Protein AF-Q5WN01-F1 (afdb_monomer_lite)

Foldseek 3Di:
DDDDDDDDDPPPPDQAAQAAQVVDAAQAAEAFPAWDWDQDCVDPVRTATGTNHPCVNNVVRYNHYAGPPPGCVVVVVVVVVVVVVVVVVVVVVD

Organism: Oryza sativa subsp. japonica (NCBI:txid39947)

pLDDT: mean 84.05, std 18.99, range [29.25, 98.38]

Structure (mmCIF, N/CA/C/O backbone):
data_AF-Q5WN01-F1
#
_entry.id   AF-Q5WN01-F1
#
loop_
_atom_site.group_PDB
_atom_site.id
_atom_site.type_symbol
_atom_site.label_atom_id
_atom_site.label_alt_id
_atom_site.label_comp_id
_atom_site.label_asym_id
_atom_site.label_entity_id
_atom_site.label_seq_id
_atom_site.pdbx_PDB_ins_code
_atom_site.Cartn_x
_atom_site.Cartn_y
_atom_site.Cartn_z
_atom_site.occupancy
_atom_site.B_iso_or_equiv
_atom_site.auth_seq_id
_atom_site.auth_comp_id
_atom_site.auth_asym_id
_atom_site.auth_atom_id
_atom_site.pdbx_PDB_model_num
ATOM 1 N N . MET A 1 1 ? -17.313 30.288 17.006 1.00 33.66 1 MET A N 1
ATOM 2 C CA . MET A 1 1 ? -16.803 29.274 17.953 1.00 33.66 1 MET A CA 1
ATOM 3 C C . MET A 1 1 ? -17.461 27.955 17.600 1.00 33.66 1 MET A C 1
ATOM 5 O O . MET A 1 1 ? -18.592 27.720 17.995 1.00 33.66 1 MET A O 1
ATOM 9 N N . VAL A 1 2 ? -16.822 27.161 16.742 1.00 34.88 2 VAL A N 1
ATOM 10 C CA . VAL A 1 2 ? -17.352 25.844 16.368 1.00 34.88 2 VAL A CA 1
ATOM 11 C C . VAL A 1 2 ? -16.891 24.874 17.449 1.00 34.88 2 VAL A C 1
ATOM 13 O O . VAL A 1 2 ? -15.693 24.768 17.707 1.00 34.88 2 VAL A O 1
ATOM 16 N N . HIS A 1 3 ? -17.843 24.251 18.139 1.00 29.25 3 HIS A N 1
ATOM 17 C CA . HIS A 1 3 ? -17.586 23.235 19.152 1.00 29.25 3 HIS A CA 1
ATOM 18 C C . HIS A 1 3 ? -16.834 22.059 18.512 1.00 29.25 3 HIS A C 1
ATOM 20 O O . HIS A 1 3 ? -17.425 21.242 17.809 1.00 29.25 3 HIS A O 1
ATOM 26 N N . HIS A 1 4 ? -15.526 21.969 18.756 1.00 38.44 4 HIS A N 1
ATOM 27 C CA . HIS A 1 4 ? -14.771 20.745 18.518 1.00 38.44 4 HIS A CA 1
ATOM 28 C C . HIS A 1 4 ? -15.167 19.735 19.593 1.00 38.44 4 HIS A C 1
ATOM 30 O O . HIS A 1 4 ? -14.769 19.856 20.751 1.00 38.44 4 HIS A O 1
ATOM 36 N N . ASN A 1 5 ? -15.978 18.751 19.213 1.00 34.91 5 ASN A N 1
ATOM 37 C CA . ASN A 1 5 ? -16.223 17.585 20.047 1.00 34.91 5 ASN A CA 1
ATOM 38 C C . ASN A 1 5 ? -14.929 16.737 20.070 1.00 34.91 5 ASN A C 1
ATOM 40 O O . ASN A 1 5 ? -14.400 16.437 18.995 1.00 34.91 5 ASN A O 1
ATOM 44 N N . PRO A 1 6 ? -14.373 16.375 21.238 1.00 43.91 6 PRO A N 1
ATOM 45 C CA . PRO A 1 6 ? -13.132 15.616 21.306 1.00 43.91 6 PRO A CA 1
ATOM 46 C C . PRO A 1 6 ? -13.421 14.141 20.995 1.00 43.91 6 PRO A C 1
ATOM 48 O O . PRO A 1 6 ? -13.971 13.422 21.825 1.00 43.91 6 PRO A O 1
ATOM 51 N N . LEU A 1 7 ? -13.067 13.680 19.792 1.00 45.72 7 LEU A N 1
ATOM 52 C CA . LEU A 1 7 ? -13.169 12.260 19.440 1.00 45.72 7 LEU A CA 1
ATOM 53 C C . LEU A 1 7 ? -11.986 11.469 20.037 1.00 45.72 7 LEU A C 1
ATOM 55 O O . LEU A 1 7 ? -10.830 11.882 19.886 1.00 45.72 7 LEU A O 1
ATOM 59 N N . PRO A 1 8 ? -12.237 10.329 20.705 1.00 45.97 8 PRO A N 1
ATOM 60 C CA . PRO A 1 8 ? -11.211 9.568 21.396 1.00 45.97 8 PRO A CA 1
ATOM 61 C C . PRO A 1 8 ? -10.515 8.600 20.429 1.00 45.97 8 PRO A C 1
ATOM 63 O O . PRO A 1 8 ? -10.983 7.498 20.185 1.00 45.97 8 PRO A O 1
ATOM 66 N N . SER A 1 9 ? -9.345 8.977 19.917 1.00 46.00 9 SER A N 1
ATOM 67 C CA . SER A 1 9 ? -8.345 8.012 19.435 1.00 46.00 9 SER A CA 1
ATOM 68 C C . SER A 1 9 ? -6.962 8.536 19.818 1.00 46.00 9 SER A C 1
ATOM 70 O O . SER A 1 9 ? -6.386 9.429 19.201 1.00 46.00 9 SER A O 1
ATOM 72 N N . SER A 1 10 ? -6.430 8.024 20.926 1.00 49.53 10 SER A N 1
ATOM 73 C CA . SER A 1 10 ? -5.192 8.489 21.567 1.00 49.53 10 SER A CA 1
ATOM 74 C C . SER A 1 10 ? -3.926 8.369 20.698 1.00 49.53 10 SER A C 1
ATOM 76 O O . SER A 1 10 ? -2.879 8.879 21.105 1.00 49.53 10 SER A O 1
ATOM 78 N N . ASN A 1 11 ? -4.031 7.779 19.500 1.00 50.84 11 ASN A N 1
ATOM 79 C CA . ASN A 1 11 ? -2.938 7.542 18.553 1.00 50.84 11 ASN A CA 1
ATOM 80 C C . ASN A 1 11 ? -2.853 8.547 17.384 1.00 50.84 11 ASN A C 1
ATOM 82 O O . ASN A 1 11 ? -1.856 8.519 16.660 1.00 50.84 11 ASN A O 1
ATOM 86 N N . CYS A 1 12 ? -3.826 9.457 17.223 1.00 53.41 12 CYS A N 1
ATOM 87 C CA . CYS A 1 12 ? -3.979 10.309 16.027 1.00 53.41 12 CYS A CA 1
ATOM 88 C C . CYS A 1 12 ? -4.007 11.810 16.336 1.00 53.41 12 CYS A C 1
ATOM 90 O O . CYS A 1 12 ? -4.847 12.556 15.845 1.00 53.41 12 CYS A O 1
ATOM 92 N N . ARG A 1 13 ? -3.085 12.278 17.182 1.00 53.19 13 ARG A N 1
ATOM 93 C CA . ARG A 1 13 ? -3.002 13.701 17.562 1.00 53.19 13 ARG A CA 1
ATOM 94 C C . ARG A 1 13 ? -2.334 14.614 16.523 1.00 53.19 13 ARG A C 1
ATOM 96 O O . ARG A 1 13 ? -2.365 15.823 16.708 1.00 53.19 13 ARG A O 1
ATOM 103 N N . PHE A 1 14 ? -1.771 14.073 15.440 1.00 52.88 14 PHE A N 1
ATOM 104 C CA . PHE A 1 14 ? -1.092 14.859 14.401 1.00 52.88 14 PHE A CA 1
ATOM 105 C C . PHE A 1 14 ? -1.309 14.244 13.007 1.00 52.88 14 PHE A C 1
ATOM 107 O O . PHE A 1 14 ? -0.789 13.165 12.745 1.00 52.88 14 PHE A O 1
ATOM 114 N N . LEU A 1 15 ? -2.089 14.932 12.159 1.00 56.16 15 LEU A N 1
ATOM 115 C CA . LEU A 1 15 ? -2.345 14.762 10.707 1.00 56.16 15 LEU A CA 1
ATOM 116 C C . LEU A 1 15 ? -2.641 13.367 10.088 1.00 56.16 15 LEU A C 1
ATOM 118 O O . LEU A 1 15 ? -3.130 13.338 8.963 1.00 56.16 15 LEU A O 1
ATOM 122 N N . GLY A 1 16 ? -2.415 12.237 10.765 1.00 58.66 16 GLY A N 1
ATOM 123 C CA . GLY A 1 16 ? -2.698 10.879 10.267 1.00 58.66 16 GLY A CA 1
ATOM 124 C C . GLY A 1 16 ? -3.996 10.275 10.824 1.00 58.66 16 GLY A C 1
ATOM 125 O O . GLY A 1 16 ? -4.348 10.526 11.978 1.00 58.66 16 GLY A O 1
ATOM 126 N N . CYS A 1 17 ? -4.671 9.444 10.017 1.00 66.88 17 CYS A N 1
ATOM 127 C CA . CYS A 1 17 ? -5.945 8.752 10.301 1.00 66.88 17 CYS A CA 1
ATOM 128 C C . CYS A 1 17 ? -7.198 9.647 10.436 1.00 66.88 17 CYS A C 1
ATOM 130 O O . CYS A 1 17 ? -7.948 9.571 11.420 1.00 66.88 17 CYS A O 1
ATOM 132 N N . GLN A 1 18 ? -7.432 10.502 9.443 1.00 78.62 18 GLN A N 1
ATOM 133 C CA . GLN A 1 18 ? -8.598 11.387 9.379 1.00 78.62 18 GLN A CA 1
ATOM 134 C C . GLN A 1 18 ? -9.885 10.657 8.965 1.00 78.62 18 GLN A C 1
ATOM 136 O O . GLN A 1 18 ? -10.971 11.056 9.382 1.00 78.62 18 GLN A O 1
ATOM 141 N N . ILE A 1 19 ? -9.779 9.584 8.175 1.00 89.31 19 ILE A N 1
ATOM 142 C CA . ILE A 1 19 ? -10.938 8.835 7.675 1.00 89.31 19 ILE A CA 1
ATOM 143 C C . ILE A 1 19 ? -11.400 7.814 8.719 1.00 89.31 19 ILE A C 1
ATOM 145 O O . ILE A 1 19 ? -10.632 6.936 9.118 1.00 89.31 19 ILE A O 1
ATOM 149 N N . LYS A 1 20 ? -12.662 7.939 9.149 1.00 89.56 20 LYS A N 1
ATOM 150 C CA . LYS A 1 20 ? -13.285 7.138 10.217 1.00 89.56 20 LYS A CA 1
ATOM 151 C C . LYS A 1 20 ? -14.132 5.982 9.688 1.00 89.56 20 LYS A C 1
ATOM 153 O O . LYS A 1 20 ? -14.601 6.020 8.551 1.00 89.56 20 LYS A O 1
ATOM 158 N N . GLY A 1 21 ? -14.345 4.974 10.540 1.00 89.06 21 GLY A N 1
ATOM 159 C CA . GLY A 1 21 ? -15.109 3.759 10.218 1.00 89.06 21 GLY A CA 1
ATOM 160 C C . GLY A 1 21 ? -16.507 4.037 9.667 1.00 89.06 21 GLY A C 1
ATOM 161 O O . GLY A 1 21 ? -16.887 3.479 8.641 1.00 89.06 21 GLY A O 1
ATOM 162 N N . ASP A 1 22 ? -17.228 4.966 10.292 1.00 92.94 22 ASP A N 1
ATOM 163 C CA . ASP A 1 22 ? -18.632 5.262 9.974 1.00 92.94 22 ASP A CA 1
ATOM 164 C C . ASP A 1 22 ? -18.835 5.924 8.603 1.00 92.94 22 ASP A C 1
ATOM 166 O O . ASP A 1 22 ? -19.959 6.035 8.117 1.00 92.94 22 ASP A O 1
ATOM 170 N N . TRP A 1 23 ? -17.757 6.385 7.964 1.00 94.38 23 TRP A N 1
ATOM 171 C CA . TRP A 1 23 ? -17.812 6.984 6.628 1.00 94.38 23 TRP A CA 1
ATOM 172 C C . TRP A 1 23 ? -17.718 5.924 5.529 1.00 94.38 23 TRP A C 1
ATOM 174 O O . TRP A 1 23 ? -17.996 6.200 4.360 1.00 94.38 23 TRP A O 1
ATOM 184 N N . ILE A 1 24 ? -17.296 4.713 5.889 1.00 95.12 24 ILE A N 1
ATOM 185 C CA . ILE A 1 24 ? -17.028 3.632 4.955 1.00 95.12 24 ILE A CA 1
ATOM 186 C C . ILE A 1 24 ? -18.288 2.796 4.779 1.00 95.12 24 ILE A C 1
ATOM 188 O O . ILE A 1 24 ? -18.880 2.292 5.731 1.00 95.12 24 ILE A O 1
ATOM 192 N N . LYS A 1 25 ? -18.687 2.601 3.522 1.00 96.81 25 LYS A N 1
ATOM 193 C CA . LYS A 1 25 ? -19.756 1.661 3.188 1.00 96.81 25 LYS A CA 1
ATOM 194 C C . LYS A 1 25 ? -19.348 0.241 3.630 1.00 96.81 25 LYS A C 1
ATOM 196 O O . LYS A 1 25 ? -18.251 -0.191 3.268 1.00 96.81 25 LYS A O 1
ATOM 201 N N . PRO A 1 26 ? -20.217 -0.520 4.325 1.00 97.56 26 PRO A N 1
ATOM 202 C CA . PRO A 1 26 ? -19.918 -1.898 4.705 1.00 97.56 26 PRO A CA 1
ATOM 203 C C . PRO A 1 26 ? -19.485 -2.752 3.509 1.00 97.56 26 PRO A C 1
ATOM 205 O O . PRO A 1 26 ? -20.130 -2.738 2.457 1.00 97.56 26 PRO A O 1
ATOM 208 N N . GLY A 1 27 ? -18.372 -3.470 3.662 1.00 96.31 27 GLY A N 1
ATOM 209 C CA . GLY A 1 27 ? -17.789 -4.309 2.613 1.00 96.31 27 GLY A CA 1
ATOM 210 C C . GLY A 1 27 ? -17.007 -3.557 1.528 1.00 96.31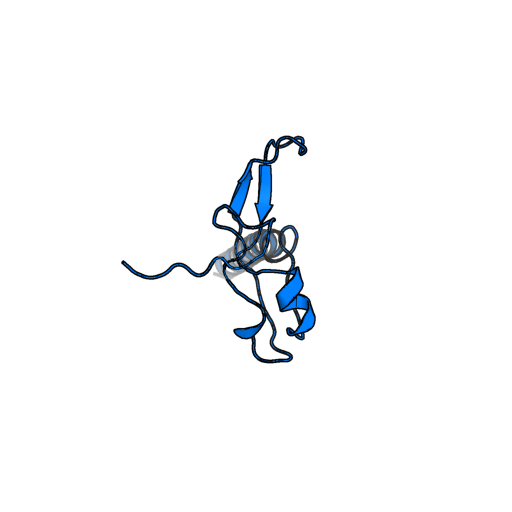 27 GLY A C 1
ATOM 211 O O . GLY A 1 27 ? -16.529 -4.191 0.589 1.00 96.31 27 GLY A O 1
ATOM 212 N N . ALA A 1 28 ? -16.840 -2.233 1.625 1.00 98.00 28 ALA A N 1
ATOM 213 C CA . ALA A 1 28 ? -16.074 -1.466 0.642 1.00 98.00 28 ALA A CA 1
ATOM 214 C C . ALA A 1 28 ? -14.593 -1.872 0.597 1.00 98.00 28 ALA A C 1
ATOM 216 O O . ALA A 1 28 ? -14.017 -2.321 1.590 1.00 98.00 28 ALA A O 1
ATOM 217 N N . ALA A 1 29 ? -13.973 -1.668 -0.565 1.00 97.75 29 ALA A N 1
ATOM 218 C CA . ALA A 1 29 ? -12.526 -1.694 -0.704 1.00 97.75 29 ALA A CA 1
ATOM 219 C C . ALA A 1 29 ? -11.965 -0.297 -0.416 1.00 97.75 29 ALA A C 1
ATOM 221 O O . ALA A 1 29 ? -12.370 0.679 -1.047 1.00 97.75 29 ALA A O 1
ATOM 222 N N . VAL A 1 30 ? -11.035 -0.211 0.530 1.00 96.69 30 VAL A N 1
ATOM 223 C CA . VAL A 1 30 ? -10.386 1.029 0.953 1.00 96.69 30 VAL A CA 1
ATOM 224 C C . VAL A 1 30 ? -8.900 0.947 0.619 1.00 96.69 30 VAL A C 1
ATOM 226 O O . VAL A 1 30 ? -8.185 0.063 1.093 1.00 96.69 30 VAL A O 1
ATOM 229 N N . ILE A 1 31 ? -8.440 1.879 -0.212 1.00 96.44 31 ILE A N 1
ATOM 230 C CA . ILE A 1 31 ? -7.037 2.002 -0.611 1.00 96.44 31 ILE A CA 1
ATOM 231 C C . ILE A 1 31 ? -6.475 3.254 0.062 1.00 96.44 31 ILE A C 1
ATOM 233 O O . ILE A 1 31 ? -6.770 4.374 -0.344 1.00 96.44 31 ILE A O 1
ATOM 237 N N . ASP A 1 32 ? -5.688 3.044 1.109 1.00 94.38 32 ASP A N 1
ATOM 238 C CA . ASP A 1 32 ? -4.978 4.084 1.847 1.00 94.38 32 ASP A CA 1
ATOM 239 C C . ASP A 1 32 ? -3.646 4.404 1.154 1.00 94.38 32 ASP A C 1
ATOM 241 O O . ASP A 1 32 ? -2.675 3.643 1.219 1.00 94.38 32 ASP A O 1
ATOM 245 N N . VAL A 1 33 ? -3.636 5.527 0.437 1.00 94.12 33 VAL A N 1
ATOM 246 C CA . VAL A 1 33 ? -2.458 6.075 -0.254 1.00 94.12 33 VAL A CA 1
ATOM 247 C C . VAL A 1 33 ? -1.674 7.025 0.664 1.00 94.12 33 VAL A C 1
ATOM 249 O O . VAL A 1 33 ? -0.530 7.375 0.362 1.00 94.12 33 VAL A O 1
ATOM 252 N N . GLY A 1 34 ? -2.266 7.425 1.793 1.00 90.19 34 GLY A N 1
ATOM 253 C CA . GLY A 1 34 ? -1.683 8.364 2.737 1.00 90.19 34 GLY A CA 1
ATOM 254 C C . GLY A 1 34 ? -0.339 7.870 3.249 1.00 90.19 34 GLY A C 1
ATOM 255 O O . GLY A 1 34 ? -0.177 6.715 3.638 1.00 90.19 34 GLY A O 1
ATOM 256 N N . THR A 1 35 ? 0.665 8.740 3.231 1.00 90.81 35 THR A N 1
ATOM 257 C CA . THR A 1 35 ? 1.989 8.439 3.783 1.00 90.81 35 THR A CA 1
ATOM 258 C C . THR A 1 35 ? 2.472 9.647 4.567 1.00 90.81 35 THR 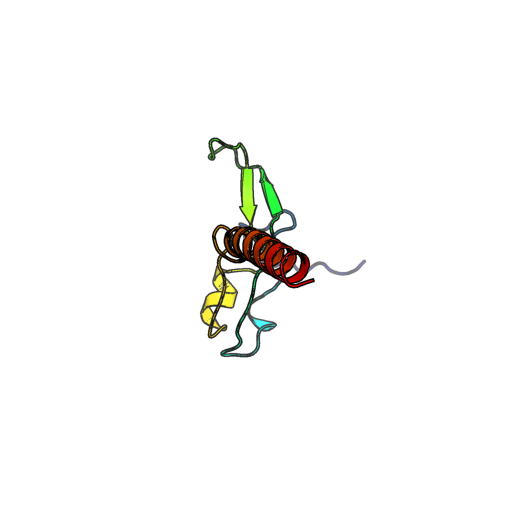A C 1
ATOM 260 O O . THR A 1 35 ? 3.179 10.507 4.050 1.00 90.81 35 THR A O 1
ATOM 263 N N . ASN A 1 36 ? 2.073 9.707 5.833 1.00 90.12 36 ASN A N 1
ATOM 264 C CA . ASN A 1 36 ? 2.399 10.800 6.737 1.00 90.12 36 ASN A CA 1
ATOM 265 C C . ASN A 1 36 ? 3.464 10.345 7.743 1.0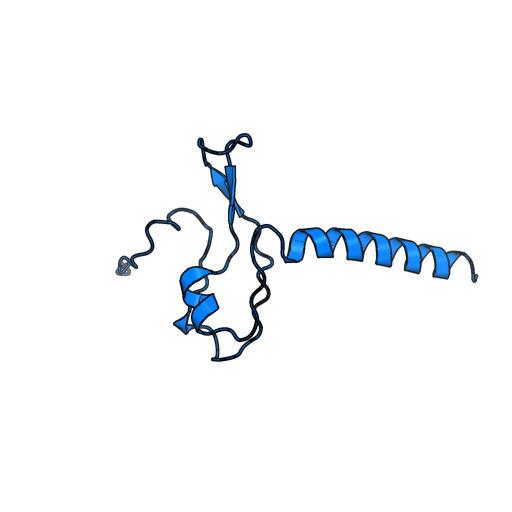0 90.12 36 ASN A C 1
ATOM 267 O O . ASN A 1 36 ? 3.318 9.312 8.399 1.00 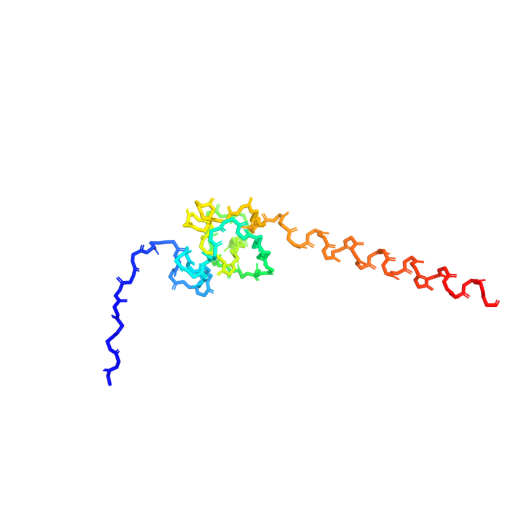90.12 36 ASN A O 1
ATOM 271 N N . SER A 1 37 ? 4.546 11.112 7.881 1.00 89.69 37 SER A N 1
ATOM 272 C CA . SER A 1 37 ? 5.598 10.855 8.869 1.00 89.69 37 SER A CA 1
ATOM 273 C C . SER A 1 37 ? 5.260 11.521 10.199 1.00 89.69 37 SER A C 1
ATOM 275 O O . SER A 1 37 ? 5.155 12.745 10.276 1.00 89.69 37 SER A O 1
ATOM 277 N N . ILE A 1 38 ? 5.144 10.723 11.257 1.00 87.62 38 ILE A N 1
ATOM 278 C CA . ILE A 1 38 ? 4.909 11.207 12.619 1.00 87.62 38 ILE A CA 1
ATOM 279 C C . ILE A 1 38 ? 6.141 10.907 13.461 1.00 87.62 38 ILE A C 1
ATOM 281 O O . ILE A 1 38 ? 6.627 9.776 13.447 1.00 87.62 38 ILE A O 1
ATOM 285 N N . SER A 1 39 ? 6.624 11.907 14.202 1.00 88.94 39 SER A N 1
ATOM 286 C CA . SER A 1 39 ? 7.753 11.749 15.126 1.00 88.94 39 SER A CA 1
ATOM 287 C C . SER A 1 39 ? 7.496 10.602 16.104 1.00 88.94 39 SER A C 1
ATOM 289 O O . SER A 1 39 ? 6.437 10.518 16.729 1.00 88.94 39 SER A O 1
ATOM 291 N N . ASP A 1 40 ? 8.464 9.699 16.201 1.00 86.56 40 ASP A N 1
ATOM 292 C CA . ASP A 1 40 ? 8.407 8.524 17.057 1.00 86.56 40 ASP A CA 1
ATOM 293 C C . ASP A 1 40 ? 9.824 8.179 17.540 1.00 86.56 40 ASP A C 1
ATOM 295 O O . ASP A 1 40 ? 10.582 7.525 16.812 1.00 86.56 40 ASP A O 1
ATOM 299 N N . PRO A 1 41 ? 10.204 8.606 18.760 1.00 90.25 41 PRO A N 1
ATOM 300 C CA . PRO A 1 41 ? 11.552 8.394 19.281 1.00 90.25 41 PRO A CA 1
ATOM 301 C C . PRO A 1 41 ? 11.850 6.915 19.572 1.00 90.25 41 PRO A C 1
ATOM 303 O O . PRO A 1 41 ? 13.002 6.557 19.793 1.00 90.25 41 PRO A O 1
ATOM 306 N N . THR A 1 42 ? 10.836 6.040 19.562 1.00 91.44 42 THR A N 1
ATOM 307 C CA . THR A 1 42 ? 11.015 4.592 19.760 1.00 91.44 42 THR A CA 1
ATOM 308 C C . THR A 1 42 ? 11.515 3.88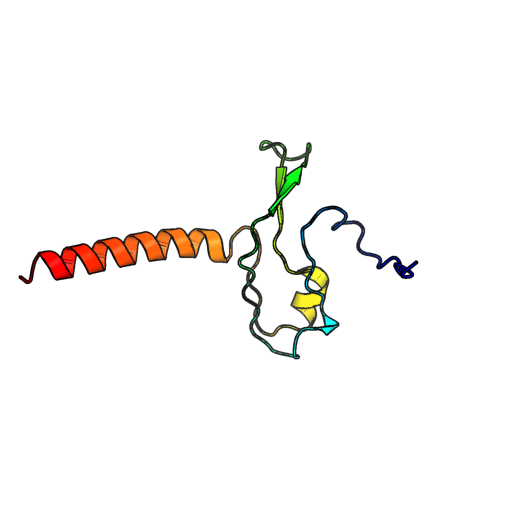5 18.497 1.00 91.44 42 THR A C 1
ATOM 310 O O . THR A 1 42 ? 12.006 2.756 18.561 1.00 91.44 42 THR A O 1
ATOM 313 N N . ARG A 1 43 ? 11.412 4.530 17.327 1.00 87.88 43 ARG A N 1
ATOM 314 C CA . ARG A 1 43 ? 11.877 3.988 16.046 1.00 87.88 43 ARG A CA 1
ATOM 315 C C . ARG A 1 43 ? 13.292 4.475 15.753 1.00 87.88 43 ARG A C 1
ATOM 317 O O . ARG A 1 43 ? 13.607 5.641 15.953 1.00 87.88 43 ARG A O 1
ATOM 324 N N . LYS A 1 44 ? 14.126 3.611 15.160 1.00 91.38 44 LYS A N 1
ATOM 325 C CA . LYS A 1 44 ? 15.486 3.980 14.707 1.00 91.38 44 LYS A CA 1
ATOM 326 C C . LYS A 1 44 ? 15.496 5.168 13.735 1.00 91.38 44 LYS A C 1
ATOM 328 O O . LYS A 1 44 ? 16.449 5.931 13.719 1.00 91.38 44 LYS A O 1
ATOM 333 N N . SER A 1 45 ? 14.445 5.308 12.931 1.00 89.06 45 SER A N 1
ATOM 334 C CA . SER A 1 45 ? 14.242 6.415 11.991 1.00 89.06 45 SER A CA 1
ATOM 335 C C . SER A 1 45 ? 13.862 7.738 12.667 1.00 89.06 45 SER A C 1
ATOM 337 O O . SER A 1 45 ? 13.867 8.764 11.999 1.00 89.06 45 SER A O 1
ATOM 339 N N . GLY A 1 46 ? 13.485 7.733 13.951 1.00 90.94 46 GLY A N 1
ATOM 340 C CA . GLY A 1 46 ? 12.931 8.898 14.653 1.00 90.94 46 GLY A CA 1
ATOM 341 C C . GLY A 1 46 ? 11.493 9.249 14.255 1.00 90.94 46 GLY A C 1
ATOM 342 O O . GLY A 1 46 ? 10.931 10.220 14.754 1.00 90.94 46 GLY A O 1
ATOM 343 N N . TYR A 1 47 ? 10.881 8.467 13.363 1.00 89.44 47 TYR A N 1
ATOM 344 C CA . TYR A 1 47 ? 9.499 8.633 12.923 1.00 89.44 47 TYR A CA 1
ATOM 345 C C . TYR A 1 47 ? 8.871 7.295 12.527 1.00 89.44 47 TYR A C 1
ATOM 347 O O . TYR A 1 47 ? 9.567 6.338 12.171 1.00 89.44 47 TYR A O 1
ATOM 355 N N . ARG A 1 48 ? 7.539 7.248 12.537 1.00 88.69 48 ARG A N 1
ATOM 356 C CA . ARG A 1 48 ? 6.728 6.178 11.946 1.00 88.69 48 ARG A CA 1
ATOM 357 C C . ARG A 1 48 ? 5.877 6.721 10.802 1.00 88.69 48 ARG A C 1
ATOM 359 O O . ARG A 1 48 ? 5.521 7.897 10.798 1.00 88.69 48 ARG A O 1
ATOM 366 N N . LEU A 1 49 ? 5.544 5.853 9.853 1.00 89.62 49 LEU A N 1
ATOM 367 C CA . LEU A 1 49 ? 4.611 6.169 8.775 1.00 89.62 49 LEU A CA 1
ATOM 368 C C . LEU A 1 49 ? 3.194 5.801 9.197 1.00 89.62 49 LEU A C 1
ATOM 370 O O . LEU A 1 49 ? 2.977 4.726 9.757 1.00 89.62 49 LEU A O 1
ATOM 374 N N . VAL A 1 50 ? 2.256 6.699 8.927 1.00 90.44 50 VAL A N 1
ATOM 375 C CA . VAL A 1 50 ? 0.833 6.540 9.218 1.00 90.44 50 VAL A CA 1
ATOM 376 C C . VAL A 1 50 ? 0.031 6.950 7.986 1.00 90.44 50 VAL A C 1
ATOM 378 O O . VAL A 1 50 ? 0.405 7.897 7.292 1.00 90.44 50 VAL A O 1
ATOM 381 N N . GLY A 1 51 ? -1.038 6.209 7.705 1.00 90.38 51 GLY A N 1
ATOM 382 C CA . GLY A 1 51 ? -1.941 6.474 6.589 1.00 90.38 51 GLY A CA 1
ATOM 383 C C . GLY A 1 51 ? -2.993 7.538 6.892 1.00 90.38 51 GLY A C 1
ATOM 384 O O . GLY A 1 51 ? -3.001 8.153 7.965 1.00 90.38 51 GLY A O 1
ATOM 385 N N . ASP A 1 52 ? -3.894 7.759 5.942 1.00 91.56 52 ASP A N 1
ATOM 386 C CA . ASP A 1 52 ? -5.013 8.693 6.104 1.00 91.56 52 ASP A CA 1
ATOM 387 C C . ASP A 1 52 ? -6.210 8.039 6.801 1.00 91.56 52 ASP A C 1
ATOM 389 O O . ASP A 1 52 ? -7.123 8.733 7.258 1.00 91.56 52 ASP A O 1
ATOM 393 N N . VAL A 1 53 ? -6.197 6.713 6.933 1.00 91.12 53 VAL A N 1
ATOM 394 C CA . VAL A 1 53 ? -7.315 5.922 7.436 1.00 91.12 53 VAL A CA 1
ATOM 395 C C . VAL A 1 53 ? -7.079 5.465 8.874 1.00 91.12 53 VAL A C 1
ATOM 397 O O . VAL A 1 53 ? -6.006 4.976 9.227 1.00 91.12 53 VAL A O 1
ATOM 400 N N . ASP A 1 54 ? -8.109 5.572 9.717 1.00 92.06 54 ASP A N 1
ATOM 401 C CA . ASP A 1 54 ? -8.120 4.920 11.028 1.00 92.06 54 ASP A CA 1
ATOM 402 C C . ASP A 1 54 ? -8.267 3.404 10.861 1.00 92.06 54 ASP A C 1
ATOM 404 O O . ASP A 1 54 ? -9.366 2.847 10.826 1.00 92.06 54 ASP A O 1
ATOM 408 N N . PHE A 1 55 ? -7.126 2.730 10.710 1.00 90.38 55 PHE A N 1
ATOM 409 C CA . PHE A 1 55 ? -7.071 1.307 10.386 1.00 90.38 55 PHE A CA 1
ATOM 410 C C . PHE A 1 55 ? -7.842 0.440 11.393 1.00 90.38 55 PHE A C 1
ATOM 412 O O . PHE A 1 55 ? -8.464 -0.547 11.005 1.00 90.38 55 PHE A O 1
ATOM 419 N N . ALA A 1 56 ? -7.839 0.797 12.681 1.00 90.62 56 ALA A N 1
ATOM 420 C CA . ALA A 1 56 ? -8.478 -0.003 13.727 1.00 90.62 56 ALA A CA 1
ATOM 421 C C . ALA A 1 56 ? -10.011 0.022 13.645 1.00 90.62 56 ALA A C 1
ATOM 423 O O . ALA A 1 56 ? -10.662 -0.981 13.941 1.00 90.62 56 ALA A O 1
ATOM 424 N N . GLU A 1 57 ? -10.592 1.154 13.253 1.00 91.94 57 GLU A N 1
ATOM 425 C CA . GLU A 1 57 ? -12.035 1.275 13.051 1.00 91.94 57 GLU A CA 1
ATOM 426 C C . GLU A 1 57 ? -12.448 0.756 11.674 1.00 91.94 57 GLU A C 1
ATOM 428 O O . GLU A 1 57 ? -13.369 -0.052 11.561 1.00 91.94 57 GLU A O 1
ATOM 433 N N . VAL A 1 58 ? -11.733 1.165 10.624 1.00 92.81 58 VAL A N 1
ATOM 434 C CA . VAL A 1 58 ? -12.107 0.875 9.235 1.00 92.81 58 VAL A CA 1
ATOM 435 C C . VAL A 1 58 ? -11.922 -0.598 8.880 1.00 92.81 58 VAL A C 1
ATOM 437 O O . VAL A 1 58 ? -12.733 -1.137 8.130 1.00 92.81 58 VAL A O 1
ATOM 440 N N . SER A 1 59 ? -10.942 -1.293 9.467 1.00 94.25 59 SER A N 1
ATOM 441 C CA . SER A 1 59 ? -10.758 -2.743 9.262 1.00 94.25 59 SER A CA 1
ATOM 442 C C . SER A 1 59 ? -11.947 -3.595 9.718 1.00 94.25 59 SER A C 1
ATOM 444 O O . SER A 1 59 ? -12.080 -4.731 9.274 1.00 94.25 59 SER A O 1
ATOM 446 N N . LYS A 1 60 ? -12.825 -3.061 10.578 1.00 96.00 60 LYS A N 1
ATOM 447 C CA . LYS A 1 60 ? -14.035 -3.758 11.040 1.00 96.00 60 LYS A CA 1
ATOM 448 C C . LYS A 1 60 ? -15.206 -3.634 10.060 1.00 96.00 60 LYS A C 1
ATOM 450 O O . LYS A 1 60 ? -16.141 -4.422 10.144 1.00 96.00 60 LYS A O 1
ATOM 455 N N . VAL A 1 61 ? -15.176 -2.636 9.173 1.00 96.19 61 VAL A N 1
ATOM 456 C CA . VAL A 1 61 ? -16.282 -2.283 8.261 1.00 96.19 61 VAL A CA 1
ATOM 457 C C . VAL A 1 61 ? -15.933 -2.592 6.805 1.00 96.19 61 VAL A C 1
ATOM 459 O O . VAL A 1 61 ? -16.774 -3.086 6.049 1.00 96.19 61 VAL A O 1
ATOM 462 N N . ALA A 1 62 ? -14.701 -2.289 6.396 1.00 96.38 62 ALA A N 1
ATOM 463 C CA . ALA A 1 62 ? -14.219 -2.506 5.041 1.00 96.38 62 ALA A CA 1
ATOM 464 C C . ALA A 1 62 ? -14.091 -4.005 4.733 1.00 96.38 62 ALA A C 1
ATOM 466 O O . ALA A 1 62 ? -13.658 -4.793 5.568 1.00 96.38 62 ALA A O 1
ATOM 467 N N . GLY A 1 63 ? -14.423 -4.391 3.500 1.00 96.94 63 GLY A N 1
ATOM 468 C CA . GLY A 1 63 ? -14.178 -5.748 3.006 1.00 96.94 63 GLY A CA 1
ATOM 469 C C . GLY A 1 63 ? -12.716 -5.959 2.608 1.00 96.94 63 GLY A C 1
ATOM 470 O O . GLY A 1 63 ? -12.198 -7.065 2.716 1.00 96.94 63 GLY A O 1
ATOM 471 N N . HIS A 1 64 ? -12.046 -4.890 2.170 1.00 97.38 64 HIS A N 1
ATOM 472 C CA . HIS A 1 64 ? -10.616 -4.874 1.863 1.00 97.38 64 HIS A CA 1
ATOM 473 C C . HIS A 1 64 ? -10.013 -3.547 2.324 1.00 97.38 64 HIS A C 1
ATOM 475 O O . HIS A 1 64 ? -10.620 -2.497 2.121 1.00 97.38 64 HIS A O 1
ATOM 481 N N . LEU A 1 65 ? -8.816 -3.582 2.908 1.00 96.06 65 LEU A N 1
ATOM 482 C CA . LEU A 1 65 ? -8.118 -2.392 3.394 1.00 96.06 65 LEU A CA 1
ATOM 483 C C . LEU A 1 65 ? -6.608 -2.547 3.201 1.00 96.06 65 LEU A C 1
ATOM 485 O O . LEU A 1 65 ? -6.030 -3.551 3.619 1.00 96.06 65 LEU A O 1
ATOM 489 N N . THR A 1 66 ? -5.956 -1.557 2.594 1.00 96.12 66 THR A N 1
ATOM 490 C CA . THR A 1 66 ? -4.491 -1.548 2.471 1.00 96.12 66 THR A CA 1
ATOM 491 C C . THR A 1 66 ? -3.838 -0.971 3.732 1.00 96.12 66 THR A C 1
ATOM 493 O O . THR A 1 66 ? -4.221 0.120 4.155 1.00 96.12 66 THR A O 1
ATOM 496 N N . PRO A 1 67 ? -2.830 -1.634 4.325 1.00 93.12 67 PRO A N 1
ATOM 497 C CA . PRO A 1 67 ? -2.136 -1.105 5.492 1.00 93.12 67 PRO A CA 1
ATOM 498 C C . PRO A 1 67 ? -1.117 -0.025 5.113 1.00 93.12 67 PRO A C 1
ATOM 500 O O . PRO A 1 67 ? -0.514 -0.055 4.038 1.00 93.12 67 PRO A O 1
ATOM 503 N N . VAL A 1 68 ? -0.852 0.882 6.050 1.00 89.75 68 VAL A N 1
ATOM 504 C CA . VAL A 1 68 ? 0.284 1.806 5.990 1.00 89.75 68 VAL A CA 1
ATOM 505 C C . VAL A 1 68 ? 1.119 1.613 7.259 1.00 89.75 68 VAL A C 1
ATOM 507 O O . VAL A 1 68 ? 0.581 1.764 8.357 1.00 89.75 68 VAL A O 1
ATOM 510 N N . PRO A 1 69 ? 2.422 1.287 7.149 1.00 89.25 69 PRO A N 1
ATOM 511 C CA . PRO A 1 69 ? 3.199 1.058 5.924 1.00 89.25 69 PRO A CA 1
ATOM 512 C C . PRO A 1 69 ? 2.905 -0.298 5.248 1.00 89.25 69 PRO A C 1
ATOM 514 O O . PRO A 1 69 ? 2.324 -1.195 5.849 1.00 89.25 69 PRO A O 1
ATOM 517 N N . GLY A 1 70 ? 3.377 -0.463 4.005 1.00 88.00 70 GLY A N 1
ATOM 518 C CA . GLY A 1 70 ? 3.386 -1.755 3.296 1.00 88.00 70 GLY A CA 1
ATOM 519 C C . GLY A 1 70 ? 2.296 -1.955 2.239 1.00 88.00 70 GLY A C 1
ATOM 520 O O . GLY A 1 70 ? 2.353 -2.941 1.515 1.00 88.00 70 GLY A O 1
ATOM 521 N N . GLY A 1 71 ? 1.344 -1.028 2.114 1.00 92.25 71 GLY A N 1
ATOM 522 C CA . GLY A 1 71 ? 0.299 -1.052 1.089 1.00 92.25 71 GLY A CA 1
ATOM 523 C C . GLY A 1 71 ? 0.746 -0.435 -0.237 1.00 92.25 71 GLY A C 1
ATOM 524 O O . GLY A 1 71 ? 1.417 -1.067 -1.048 1.00 92.25 71 GLY A O 1
ATOM 525 N N . VAL A 1 72 ? 0.355 0.818 -0.477 1.00 94.81 72 VAL A N 1
ATOM 526 C CA . VAL A 1 72 ? 0.487 1.451 -1.801 1.00 94.81 72 VAL A CA 1
ATOM 527 C C . VAL A 1 72 ? 1.937 1.803 -2.163 1.00 94.81 72 VAL A C 1
ATOM 529 O O . VAL A 1 72 ? 2.309 1.718 -3.330 1.00 94.81 72 VAL A O 1
ATOM 532 N N . GLY A 1 73 ? 2.792 2.119 -1.184 1.00 94.12 73 GLY A N 1
ATOM 533 C CA . GLY A 1 73 ? 4.187 2.529 -1.419 1.00 94.12 73 GLY A CA 1
ATOM 534 C C . GLY A 1 73 ? 5.005 1.559 -2.295 1.00 94.12 73 GLY A C 1
ATOM 535 O O . GLY A 1 73 ? 5.507 1.978 -3.341 1.00 94.12 73 GLY A O 1
ATOM 536 N N . PRO A 1 74 ? 5.121 0.263 -1.935 1.00 95.62 74 PRO A N 1
ATOM 537 C CA . PRO A 1 74 ? 5.803 -0.733 -2.767 1.00 95.62 74 PRO A CA 1
ATOM 538 C C . PRO A 1 74 ? 5.200 -0.881 -4.172 1.00 95.62 74 PRO A C 1
ATOM 540 O O . PRO A 1 74 ? 5.933 -1.025 -5.153 1.00 95.62 74 PRO A O 1
ATOM 543 N N . MET A 1 75 ? 3.872 -0.790 -4.286 1.00 96.38 75 MET A N 1
ATOM 544 C CA . MET A 1 75 ? 3.180 -0.861 -5.574 1.00 96.38 75 MET A CA 1
ATOM 545 C C . MET A 1 75 ? 3.507 0.332 -6.477 1.00 96.38 75 MET A C 1
ATOM 547 O O . MET A 1 75 ? 3.679 0.140 -7.680 1.00 96.38 75 MET A O 1
ATOM 551 N N . THR A 1 76 ? 3.669 1.538 -5.924 1.00 96.12 76 THR A N 1
ATOM 552 C CA . THR A 1 76 ? 4.073 2.727 -6.692 1.00 96.12 76 THR A CA 1
ATOM 553 C C . THR A 1 76 ? 5.428 2.525 -7.369 1.00 96.12 76 THR A C 1
ATOM 555 O O . THR A 1 76 ? 5.574 2.826 -8.555 1.00 96.12 76 THR A O 1
ATOM 558 N N . VAL A 1 77 ? 6.408 1.950 -6.661 1.00 96.75 77 VAL A N 1
ATOM 559 C CA . VAL A 1 77 ? 7.730 1.643 -7.236 1.00 96.75 77 VAL A CA 1
ATOM 560 C C . VAL A 1 77 ? 7.611 0.594 -8.342 1.00 96.75 77 VAL A C 1
ATOM 562 O O . VAL A 1 77 ? 8.156 0.777 -9.430 1.00 96.75 77 VAL A O 1
ATOM 565 N N . ALA A 1 78 ? 6.857 -0.482 -8.105 1.00 97.56 78 ALA A N 1
ATOM 566 C CA . ALA A 1 78 ? 6.646 -1.522 -9.110 1.00 97.56 78 ALA A CA 1
ATOM 567 C C . ALA A 1 78 ? 5.978 -0.972 -10.385 1.00 97.56 78 ALA A C 1
ATOM 569 O O . ALA A 1 78 ? 6.392 -1.302 -11.498 1.00 97.56 78 ALA A O 1
ATOM 570 N N . MET A 1 79 ? 4.975 -0.101 -10.240 1.00 98.00 79 MET A N 1
ATOM 571 C CA . MET A 1 79 ? 4.278 0.504 -11.377 1.00 98.00 79 MET A CA 1
ATOM 572 C C . MET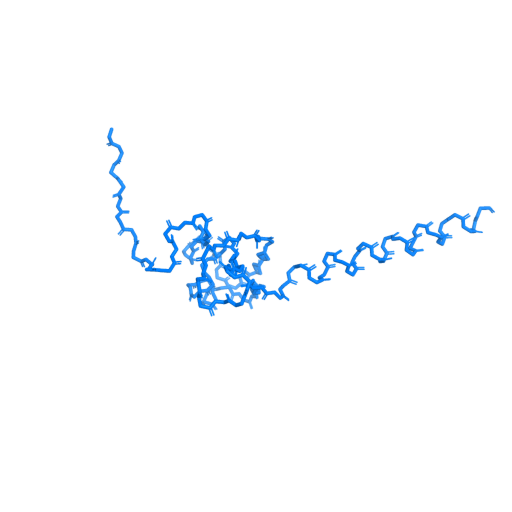 A 1 79 ? 5.144 1.506 -12.136 1.00 98.00 79 MET A C 1
ATOM 574 O O . MET A 1 79 ? 5.061 1.554 -13.362 1.00 98.00 79 MET A O 1
ATOM 578 N N . LEU A 1 80 ? 6.028 2.243 -11.455 1.00 98.12 80 LEU A N 1
ATOM 579 C CA . LEU A 1 80 ? 7.036 3.061 -12.129 1.00 98.12 80 LEU A CA 1
ATOM 580 C C . LEU A 1 80 ? 7.926 2.196 -13.031 1.00 98.12 80 LEU A C 1
ATOM 582 O O . LEU A 1 80 ? 8.078 2.501 -14.211 1.00 98.12 80 LEU A O 1
ATOM 586 N N . LEU A 1 81 ? 8.458 1.085 -12.512 1.00 98.38 81 LEU A N 1
ATOM 587 C CA . LEU A 1 81 ? 9.302 0.175 -13.293 1.00 98.38 81 LEU A CA 1
ATOM 588 C C . LEU A 1 81 ? 8.547 -0.439 -14.475 1.00 98.38 81 LEU A C 1
ATOM 590 O O . LEU A 1 81 ? 9.074 -0.480 -15.587 1.00 98.38 81 LEU A O 1
ATOM 594 N N . LYS A 1 82 ? 7.298 -0.866 -14.260 1.00 98.19 82 LYS A N 1
ATOM 595 C CA . LYS A 1 82 ? 6.440 -1.375 -15.334 1.00 98.19 82 LYS A CA 1
ATOM 596 C C . LYS A 1 82 ? 6.245 -0.327 -16.431 1.00 98.19 82 LYS A C 1
ATOM 598 O O . LYS A 1 82 ? 6.433 -0.637 -17.604 1.00 98.19 82 LYS A O 1
ATOM 603 N N . ASN A 1 83 ? 5.922 0.910 -16.057 1.00 98.00 83 ASN A N 1
ATOM 604 C CA . ASN A 1 83 ? 5.725 1.998 -17.011 1.00 98.00 83 ASN A CA 1
ATOM 605 C C . ASN A 1 83 ? 7.008 2.314 -17.792 1.00 98.00 83 ASN A C 1
ATOM 607 O O . ASN A 1 83 ? 6.935 2.552 -18.998 1.00 98.00 83 ASN A O 1
ATOM 611 N N . THR A 1 84 ? 8.173 2.256 -17.141 1.00 97.69 84 THR A N 1
ATOM 612 C CA . THR A 1 84 ? 9.481 2.407 -17.794 1.00 97.69 84 THR A CA 1
ATOM 613 C C . THR A 1 84 ? 9.731 1.302 -18.821 1.00 97.69 84 THR A C 1
ATOM 615 O O . THR A 1 84 ? 10.102 1.597 -19.956 1.00 97.69 84 THR A O 1
ATOM 618 N N . VAL A 1 85 ? 9.478 0.036 -18.469 1.00 97.81 85 VAL A N 1
ATOM 619 C CA . VAL A 1 85 ? 9.629 -1.104 -19.393 1.00 97.81 85 VAL A CA 1
ATOM 620 C C . VAL A 1 85 ? 8.658 -0.999 -20.568 1.00 97.81 85 VAL A C 1
ATOM 622 O O . VAL A 1 85 ? 9.058 -1.183 -21.716 1.00 97.81 85 VAL A O 1
ATOM 625 N N . ASP A 1 86 ? 7.392 -0.673 -20.306 1.00 97.06 86 ASP A N 1
ATOM 626 C CA . ASP A 1 86 ? 6.384 -0.497 -21.353 1.00 97.06 86 ASP A CA 1
ATOM 627 C C . ASP A 1 86 ? 6.746 0.683 -22.275 1.00 97.06 86 ASP A C 1
ATOM 629 O O . ASP A 1 86 ? 6.534 0.613 -23.485 1.00 97.06 86 ASP A O 1
ATOM 633 N N . GLY A 1 87 ? 7.340 1.749 -21.727 1.00 97.06 87 GLY A N 1
ATOM 634 C CA . GLY A 1 87 ? 7.898 2.868 -22.489 1.00 97.06 87 GLY A CA 1
ATOM 635 C C . GLY A 1 87 ? 9.055 2.455 -23.396 1.00 97.06 87 GLY A C 1
ATOM 636 O O . GLY A 1 87 ? 9.027 2.759 -24.587 1.00 97.06 87 GLY A O 1
ATOM 637 N N . ALA A 1 88 ? 10.022 1.704 -22.866 1.00 96.88 88 ALA A N 1
ATOM 638 C CA . ALA A 1 88 ? 11.148 1.194 -23.645 1.00 96.88 88 ALA A CA 1
ATOM 639 C C . ALA A 1 88 ? 10.683 0.279 -24.789 1.00 96.88 88 ALA A C 1
ATOM 641 O O . ALA A 1 88 ? 11.124 0.439 -25.923 1.00 96.88 88 ALA A O 1
ATOM 642 N N . LYS A 1 89 ? 9.724 -0.622 -24.528 1.00 96.00 89 LYS A N 1
ATOM 643 C CA . LYS A 1 89 ? 9.126 -1.483 -25.563 1.00 96.00 89 LYS A CA 1
ATOM 644 C C . LYS A 1 89 ? 8.509 -0.672 -26.702 1.00 96.00 89 LYS A C 1
ATOM 646 O O . LYS A 1 89 ? 8.738 -1.001 -27.858 1.00 96.00 89 LYS A O 1
ATOM 651 N N . ARG A 1 90 ? 7.764 0.398 -26.394 1.00 95.38 90 ARG A N 1
ATOM 652 C CA . ARG A 1 90 ? 7.179 1.275 -27.426 1.00 95.38 90 ARG A CA 1
ATOM 653 C C . ARG A 1 90 ? 8.238 1.982 -28.273 1.00 95.38 90 ARG A C 1
ATOM 655 O O . ARG A 1 90 ? 8.002 2.171 -29.456 1.00 95.38 90 ARG A O 1
ATOM 662 N N . GLY A 1 91 ? 9.372 2.361 -27.683 1.00 89.25 91 GLY A N 1
ATOM 663 C CA . GLY A 1 91 ? 10.464 3.030 -28.399 1.00 89.25 91 GLY A CA 1
ATOM 664 C C . GLY A 1 91 ? 11.312 2.104 -29.278 1.00 89.25 91 GLY A C 1
ATOM 665 O O . GLY A 1 91 ? 11.942 2.580 -30.211 1.00 89.25 91 GLY A O 1
ATOM 666 N N . ILE A 1 92 ? 11.332 0.797 -28.995 1.00 84.25 92 ILE A N 1
ATOM 667 C CA . ILE A 1 92 ? 12.114 -0.194 -29.758 1.00 84.25 92 ILE A CA 1
ATOM 668 C C . ILE A 1 92 ? 11.341 -0.724 -30.979 1.00 84.25 92 ILE A C 1
ATOM 670 O O . ILE A 1 92 ? 11.959 -1.150 -31.947 1.00 84.25 92 ILE A O 1
ATOM 674 N N . VAL A 1 93 ? 10.003 -0.704 -30.953 1.00 67.12 93 VAL A N 1
ATOM 675 C CA . VAL A 1 93 ? 9.140 -1.148 -32.072 1.00 67.12 93 VAL A CA 1
ATOM 676 C C . VAL A 1 93 ? 8.766 0.032 -32.993 1.00 67.12 93 VAL A C 1
ATOM 678 O O . VAL A 1 93 ? 7.680 0.052 -33.566 1.00 67.12 93 VAL A O 1
ATOM 681 N N . GLN A 1 94 ? 9.635 1.042 -33.099 1.00 53.25 94 GLN A N 1
ATOM 682 C CA . GLN A 1 94 ? 9.503 2.121 -34.087 1.00 53.25 94 GLN A CA 1
ATOM 683 C C . GLN A 1 94 ? 10.264 1.795 -35.367 1.00 53.25 94 GLN A C 1
ATOM 685 O O . GLN A 1 94 ? 11.393 1.266 -35.260 1.00 53.25 94 GLN A O 1
#

Sequence (94 aa):
MVHHNPLPSSNCRFLGCQIKGDWIKPGAAVIDVGTNSISDPTRKSGYRLVGDVDFAEVSKVAGHLTPVPGGVGPMTVAMLLKNTVDGAKRGIVQ

InterPro domains:
  IPR000672 Tetrahydrofolate dehydrogenase/cyclohydrolase [PR00085] (7-36)
  IPR000672 Tetrahydrofolate dehydrogenase/cyclohydrolase [PR00085] (48-64)
  IPR000672 Tetrahydrofolate dehydrogenase/cyclohydrolase [PR00085] (65-83)
  IPR020631 Tetrahydrofolate dehydrogenase/cyclohydrolase, NAD(P)-binding domain [PF02882] (19-90)
  IPR020867 Tetrahydrofolate dehydrogenase/cyclohydrolase, conserved site [PS00767] (69-77)
  IPR036291 NAD(P)-binding domain superfamily [SSF51735] (18-91)

Radius of gyration: 18.15 Å; chains: 1; bounding box: 35×35×56 Å

Secondary structure (DSSP, 8-state):
---------TT-SSSS--B-GGGSPTT-EE-----EEEE-TTSTTSEEEE-SB-HHHHTTT-SEE--TTTSHHHHHHHHHHHHHHHHHHHHH--